Protein AF-A0A4Q2YIR5-F1 (afdb_monomer_lite)

Structure (mmCIF, N/CA/C/O backbone):
data_AF-A0A4Q2YIR5-F1
#
_entry.id   AF-A0A4Q2YIR5-F1
#
loop_
_atom_site.group_PDB
_atom_site.id
_atom_site.type_symbol
_atom_site.label_atom_id
_atom_site.label_alt_id
_atom_site.label_comp_id
_atom_site.label_asym_id
_atom_site.label_entity_id
_atom_site.label_seq_id
_atom_site.pdbx_PDB_ins_code
_atom_site.Cartn_x
_atom_site.Cartn_y
_atom_site.Cartn_z
_atom_site.occupancy
_atom_site.B_iso_or_equiv
_atom_site.auth_seq_id
_atom_site.auth_comp_id
_atom_site.auth_asym_id
_atom_site.auth_atom_id
_atom_site.pdbx_PDB_model_num
ATOM 1 N N . MET A 1 1 ? -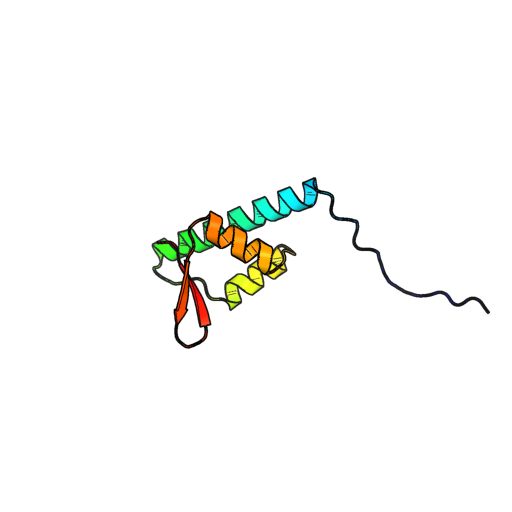20.728 -12.200 46.309 1.00 45.53 1 MET A N 1
ATOM 2 C CA . MET A 1 1 ? -19.803 -12.821 45.334 1.00 45.53 1 MET A CA 1
ATOM 3 C C . MET A 1 1 ? -19.459 -11.763 44.294 1.00 45.53 1 MET A C 1
ATOM 5 O O . MET A 1 1 ? -20.376 -11.211 43.705 1.00 45.53 1 MET A O 1
ATOM 9 N N . LYS A 1 2 ? -18.186 -11.365 44.175 1.00 48.38 2 LYS A N 1
ATOM 10 C CA . LYS A 1 2 ? -17.750 -10.255 43.310 1.00 48.38 2 LYS A CA 1
ATOM 11 C C . LYS A 1 2 ? -17.220 -10.855 42.004 1.00 48.38 2 LYS A C 1
ATOM 13 O O . LYS A 1 2 ? -16.159 -11.471 42.023 1.00 48.38 2 LYS A O 1
ATOM 18 N N . ASN A 1 3 ? -17.958 -10.719 40.904 1.00 47.28 3 ASN A N 1
ATOM 19 C CA . ASN A 1 3 ? -17.492 -11.157 39.588 1.00 47.28 3 ASN A CA 1
ATOM 20 C C . ASN A 1 3 ? -16.528 -10.110 39.024 1.00 47.28 3 ASN A C 1
ATOM 22 O O . ASN A 1 3 ? -16.936 -9.051 38.553 1.00 47.28 3 ASN A O 1
ATOM 26 N N . LEU A 1 4 ? -15.236 -10.418 39.113 1.00 52.03 4 LEU A N 1
ATOM 27 C CA . LEU A 1 4 ? -14.152 -9.665 38.500 1.00 52.03 4 LEU A CA 1
ATOM 28 C C . LEU A 1 4 ? -14.066 -10.080 37.021 1.00 52.03 4 LEU A C 1
ATOM 30 O O . LEU A 1 4 ? -13.478 -11.107 36.684 1.00 52.03 4 LEU A O 1
ATOM 34 N N . VAL A 1 5 ? -14.712 -9.318 36.138 1.00 57.09 5 VAL A N 1
ATOM 35 C CA . VAL A 1 5 ? -14.606 -9.499 34.683 1.00 57.09 5 VAL A CA 1
ATOM 36 C C . VAL A 1 5 ? -13.183 -9.161 34.235 1.00 57.09 5 VAL A C 1
ATOM 38 O O . VAL A 1 5 ? -12.740 -8.016 34.282 1.00 57.09 5 VAL A O 1
ATOM 41 N N . LYS A 1 6 ? -12.454 -10.208 33.837 1.00 52.78 6 LYS A N 1
ATOM 42 C CA . LYS A 1 6 ? -11.138 -10.146 33.204 1.00 52.78 6 LYS A CA 1
ATOM 43 C C . LYS A 1 6 ? -11.214 -9.421 31.859 1.00 52.78 6 LYS A C 1
ATOM 45 O O . LYS A 1 6 ? -12.025 -9.773 31.012 1.00 52.78 6 LYS A O 1
ATOM 50 N N . GLY A 1 7 ? -10.233 -8.550 31.633 1.00 49.09 7 GLY A N 1
ATOM 51 C CA . GLY A 1 7 ? -9.454 -8.592 30.396 1.00 49.09 7 GLY A CA 1
ATOM 52 C C . GLY A 1 7 ? -10.157 -8.105 29.137 1.00 49.09 7 GLY A C 1
ATOM 53 O O . GLY A 1 7 ? -10.335 -8.860 28.190 1.00 49.09 7 GLY A O 1
ATOM 54 N N . GLY A 1 8 ? -10.444 -6.814 29.084 1.00 40.94 8 GLY A N 1
ATOM 55 C CA . GLY A 1 8 ? -10.561 -6.101 27.824 1.00 40.94 8 GLY A CA 1
ATOM 56 C C . GLY A 1 8 ? -9.864 -4.773 28.001 1.00 40.94 8 GLY A C 1
ATOM 57 O O . GLY A 1 8 ? -10.519 -3.806 28.366 1.00 40.94 8 GLY A O 1
ATOM 58 N N . SER A 1 9 ? -8.539 -4.724 27.828 1.00 44.34 9 SER A N 1
ATOM 59 C CA . SER A 1 9 ? -7.864 -3.436 27.667 1.00 44.34 9 SER A CA 1
ATOM 60 C C . SER A 1 9 ? -8.587 -2.716 26.528 1.00 44.34 9 SER A C 1
ATOM 62 O O . SER A 1 9 ? -8.553 -3.233 25.404 1.00 44.34 9 SER A O 1
ATOM 64 N N . PRO A 1 10 ? -9.281 -1.587 26.767 1.00 50.00 10 PRO A N 1
ATOM 65 C CA . PRO A 1 10 ? -9.725 -0.773 25.655 1.00 50.00 10 PRO A CA 1
ATOM 66 C C . PRO A 1 10 ? -8.446 -0.427 24.902 1.00 50.00 10 PRO A C 1
ATOM 68 O O . PRO A 1 10 ? -7.502 0.099 25.496 1.00 50.00 10 PRO A O 1
ATOM 71 N N . ARG A 1 11 ? -8.357 -0.800 23.618 1.00 52.75 11 ARG A N 1
ATOM 72 C CA . ARG A 1 11 ? -7.331 -0.204 22.760 1.00 52.75 11 ARG A CA 1
ATOM 73 C C . ARG A 1 11 ? -7.446 1.305 22.998 1.00 52.75 11 ARG A C 1
ATOM 75 O O . ARG A 1 11 ? -8.575 1.798 22.902 1.00 52.75 11 ARG A O 1
ATOM 82 N N . PRO A 1 12 ? -6.361 2.002 23.382 1.00 54.81 12 PRO A N 1
ATOM 83 C CA . PRO A 1 12 ? -6.423 3.448 23.523 1.00 54.81 12 PRO A CA 1
ATOM 84 C C . PRO A 1 12 ? -7.034 3.985 22.230 1.00 54.81 12 PRO A C 1
ATOM 86 O O . PRO A 1 12 ? -6.710 3.487 21.148 1.00 54.81 12 PRO A O 1
ATOM 89 N N . ALA A 1 13 ? -8.014 4.881 22.356 1.00 57.66 13 ALA A N 1
ATOM 90 C CA . ALA A 1 13 ? -8.627 5.516 21.203 1.00 57.66 13 ALA A CA 1
ATOM 91 C C . ALA A 1 13 ? -7.492 6.185 20.426 1.00 57.66 13 ALA A C 1
ATOM 93 O O . ALA A 1 13 ? -6.948 7.182 20.891 1.00 57.66 13 ALA A O 1
ATOM 94 N N . GLU A 1 14 ? -7.078 5.560 19.320 1.00 64.19 14 GLU A N 1
ATOM 95 C CA . GLU A 1 14 ? -5.986 6.040 18.481 1.00 64.19 14 GLU A CA 1
ATOM 96 C C . GLU A 1 14 ? -6.304 7.491 18.139 1.00 64.19 14 GLU A C 1
ATOM 98 O O . GLU A 1 14 ? -7.323 7.785 17.505 1.00 64.19 14 GLU A O 1
ATOM 103 N N . THR A 1 15 ? -5.480 8.403 18.648 1.00 75.00 15 THR A N 1
ATOM 104 C CA . THR A 1 15 ? -5.660 9.824 18.386 1.00 75.00 15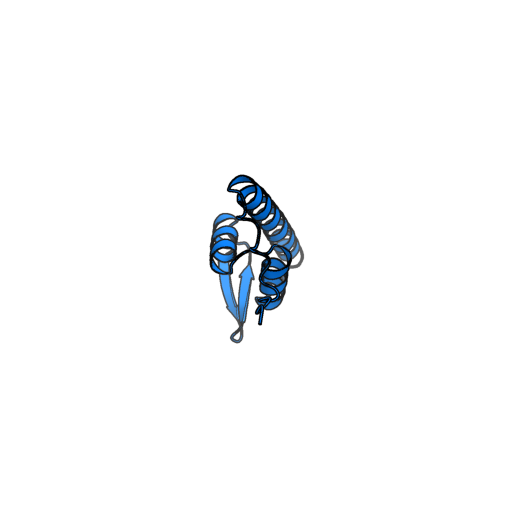 THR A CA 1
ATOM 105 C C . THR A 1 15 ? -5.535 10.066 16.882 1.00 75.00 15 THR A C 1
ATOM 107 O O . THR A 1 15 ? -4.853 9.325 16.165 1.00 75.00 15 THR A O 1
ATOM 110 N N . GLY A 1 16 ? -6.197 11.108 16.367 1.00 71.50 16 GLY A N 1
ATOM 111 C CA . GLY A 1 16 ? -6.102 11.451 14.941 1.00 71.50 16 GLY A CA 1
ATOM 112 C C . GLY A 1 16 ? -4.651 11.621 14.467 1.00 71.50 16 GLY A C 1
ATOM 113 O O . GLY A 1 16 ? -4.333 11.293 13.325 1.00 71.50 16 GLY A O 1
ATOM 114 N N . GLU A 1 17 ? -3.770 12.050 15.373 1.00 76.25 17 GLU A N 1
ATOM 115 C CA . GLU A 1 17 ? -2.335 12.224 15.152 1.00 76.25 17 GLU A CA 1
ATOM 116 C C . GLU A 1 17 ? -1.572 10.890 15.076 1.00 76.25 17 GLU A C 1
ATOM 118 O O . GLU A 1 17 ? -0.844 10.664 14.108 1.00 76.25 17 GLU A O 1
ATOM 123 N N . GLU A 1 18 ? -1.800 9.949 16.003 1.00 76.44 18 GLU A N 1
ATOM 124 C CA . GLU A 1 18 ? -1.232 8.592 15.910 1.00 76.44 18 GLU A CA 1
ATOM 125 C C . GLU A 1 18 ? -1.662 7.885 14.624 1.00 76.44 18 GLU A C 1
ATOM 127 O O . GLU A 1 18 ? -0.841 7.258 13.945 1.00 76.44 18 GLU A O 1
ATOM 132 N N . ARG A 1 19 ? -2.934 8.038 14.237 1.00 75.81 19 ARG A N 1
ATOM 133 C CA . ARG A 1 19 ? -3.433 7.496 12.973 1.00 75.81 19 ARG A CA 1
ATOM 134 C C . ARG A 1 19 ? -2.700 8.107 11.780 1.00 75.81 19 ARG A C 1
ATOM 136 O O . ARG A 1 19 ? -2.306 7.370 10.877 1.00 75.81 19 ARG A O 1
ATOM 143 N N . ALA A 1 20 ? -2.490 9.422 11.770 1.00 77.38 20 ALA A N 1
ATOM 144 C CA . ALA A 1 20 ? -1.777 10.108 10.694 1.00 77.38 20 ALA A CA 1
ATOM 145 C C . ALA A 1 20 ? -0.316 9.640 10.582 1.00 77.38 20 ALA A C 1
ATOM 147 O O . ALA A 1 20 ? 0.141 9.321 9.484 1.00 77.38 20 ALA A O 1
ATOM 148 N N . ILE A 1 21 ? 0.390 9.509 11.710 1.00 82.50 21 ILE A N 1
ATOM 149 C CA . ILE A 1 21 ? 1.770 8.999 11.757 1.00 82.50 21 ILE A CA 1
ATOM 150 C C . ILE A 1 21 ? 1.830 7.565 11.220 1.00 82.50 21 ILE A C 1
ATOM 152 O O . ILE A 1 21 ? 2.691 7.228 10.401 1.00 82.50 21 ILE A O 1
ATOM 156 N N . ARG A 1 22 ? 0.885 6.716 11.633 1.00 82.19 22 ARG A N 1
ATOM 157 C CA . ARG A 1 22 ? 0.785 5.326 11.174 1.00 82.19 22 ARG A CA 1
ATOM 158 C C . ARG A 1 22 ? 0.532 5.235 9.668 1.00 82.19 22 ARG A C 1
ATOM 160 O O . ARG A 1 22 ? 1.188 4.444 8.990 1.00 82.19 22 ARG A O 1
ATOM 167 N N . VAL A 1 23 ? -0.372 6.061 9.140 1.00 80.56 23 VAL A N 1
ATOM 168 C CA . VAL A 1 23 ? -0.678 6.156 7.703 1.00 80.56 23 VAL A CA 1
ATOM 169 C C . VAL A 1 23 ? 0.537 6.644 6.914 1.00 80.56 23 VAL A C 1
ATOM 171 O O . VAL A 1 23 ? 0.886 6.032 5.906 1.00 80.56 23 VAL A O 1
ATOM 174 N N . ALA A 1 24 ? 1.223 7.687 7.384 1.00 82.56 24 ALA A N 1
ATOM 175 C CA . ALA A 1 24 ? 2.429 8.207 6.742 1.00 82.56 24 ALA A CA 1
ATOM 176 C C . ALA A 1 24 ? 3.545 7.152 6.692 1.00 82.56 24 ALA A C 1
ATOM 178 O O . ALA A 1 24 ? 4.168 6.947 5.648 1.00 82.56 24 ALA A O 1
ATOM 179 N N . LYS A 1 25 ? 3.742 6.415 7.792 1.00 83.50 25 LYS A N 1
ATOM 180 C CA . LYS A 1 25 ? 4.703 5.308 7.854 1.00 83.50 25 LYS A CA 1
ATOM 181 C C . LYS A 1 25 ? 4.338 4.186 6.885 1.00 83.50 25 LYS A C 1
ATOM 183 O O . LYS A 1 25 ? 5.208 3.704 6.163 1.00 83.50 25 LYS A O 1
ATOM 188 N N . LEU A 1 26 ? 3.065 3.785 6.835 1.00 82.94 26 LEU A N 1
ATOM 189 C CA . LEU A 1 26 ? 2.602 2.776 5.883 1.00 82.94 26 LEU A CA 1
ATOM 190 C C . LEU A 1 26 ? 2.822 3.237 4.439 1.00 82.94 26 LEU A C 1
ATOM 192 O O . LEU A 1 26 ? 3.325 2.462 3.633 1.00 82.94 26 LEU A O 1
ATOM 196 N N . LYS A 1 27 ? 2.510 4.497 4.123 1.00 83.12 27 LYS A N 1
ATOM 197 C CA . LYS A 1 27 ? 2.744 5.074 2.796 1.00 83.12 27 LYS A CA 1
ATOM 198 C C . LYS A 1 27 ? 4.216 4.975 2.399 1.00 83.12 27 LYS A C 1
ATOM 200 O O . LYS A 1 27 ? 4.508 4.453 1.333 1.00 83.12 27 LYS A O 1
ATOM 205 N N . ALA A 1 28 ? 5.132 5.381 3.279 1.00 84.19 28 ALA A N 1
ATOM 206 C CA . ALA A 1 28 ? 6.569 5.302 3.021 1.00 84.19 28 ALA A CA 1
ATOM 207 C C . ALA A 1 28 ? 7.048 3.862 2.767 1.00 84.19 28 ALA A C 1
ATOM 209 O O . ALA A 1 28 ? 7.799 3.619 1.825 1.00 84.19 28 ALA A O 1
ATOM 210 N N . VAL A 1 29 ? 6.580 2.897 3.568 1.00 83.31 29 VAL A N 1
ATOM 211 C CA . VAL A 1 29 ? 6.930 1.477 3.403 1.00 83.31 29 VAL A CA 1
ATOM 212 C C . VAL A 1 29 ? 6.387 0.915 2.089 1.00 83.31 29 VAL A C 1
ATOM 214 O O . VAL A 1 29 ? 7.111 0.225 1.375 1.00 83.31 29 VAL A O 1
ATOM 217 N N . LEU A 1 30 ? 5.132 1.225 1.748 1.00 80.88 30 LEU A N 1
ATOM 218 C CA . LEU A 1 30 ? 4.525 0.796 0.490 1.00 80.88 30 LEU A CA 1
ATOM 219 C C . LEU A 1 30 ? 5.265 1.387 -0.707 1.00 80.88 30 LEU A C 1
ATOM 221 O O . LEU A 1 30 ? 5.589 0.640 -1.621 1.00 80.88 30 LEU A O 1
ATOM 225 N N . THR A 1 31 ? 5.584 2.683 -0.682 1.00 82.75 31 THR A N 1
ATOM 226 C CA . THR A 1 31 ? 6.366 3.336 -1.739 1.00 82.75 31 THR A CA 1
ATOM 227 C C . THR A 1 31 ? 7.744 2.701 -1.889 1.00 82.75 31 THR A C 1
ATOM 229 O O . THR A 1 31 ? 8.154 2.421 -3.009 1.00 82.75 31 THR A O 1
ATOM 232 N N . ALA A 1 32 ? 8.453 2.433 -0.789 1.00 81.94 32 ALA A N 1
ATOM 233 C CA . ALA A 1 32 ? 9.778 1.819 -0.841 1.00 81.94 32 ALA A CA 1
ATOM 234 C C . ALA A 1 32 ? 9.744 0.404 -1.445 1.00 81.94 32 ALA A C 1
ATOM 236 O O . ALA A 1 32 ? 10.558 0.090 -2.311 1.00 81.94 32 ALA A O 1
ATOM 237 N N . GLU A 1 33 ? 8.787 -0.434 -1.036 1.00 79.56 33 GLU A N 1
ATOM 238 C CA . GLU A 1 33 ? 8.629 -1.784 -1.600 1.00 79.56 33 GLU A CA 1
ATOM 239 C C . GLU A 1 33 ? 8.180 -1.750 -3.063 1.00 79.56 33 GLU A C 1
ATOM 241 O O . GLU A 1 33 ? 8.652 -2.523 -3.898 1.00 79.56 33 GLU A O 1
ATOM 246 N N . LEU A 1 34 ? 7.288 -0.822 -3.405 1.00 76.50 34 LEU A N 1
ATOM 247 C CA . LEU A 1 34 ? 6.818 -0.647 -4.774 1.00 76.50 34 LEU A CA 1
ATOM 248 C C . LEU A 1 34 ? 7.889 -0.058 -5.708 1.00 76.50 34 LEU A C 1
ATOM 250 O O . LEU A 1 34 ? 7.925 -0.368 -6.895 1.00 76.50 34 LEU A O 1
ATOM 254 N N . SER A 1 35 ? 8.805 0.744 -5.168 1.00 75.12 35 SER A N 1
ATOM 255 C CA . SER A 1 35 ? 9.952 1.274 -5.906 1.00 75.12 35 SER A CA 1
ATOM 256 C C . SER A 1 35 ? 11.022 0.204 -6.133 1.00 75.12 35 SER A C 1
ATOM 258 O O . SER A 1 35 ? 11.497 0.052 -7.255 1.00 75.12 35 SER A O 1
ATOM 260 N N . GLN A 1 36 ? 11.340 -0.616 -5.123 1.00 68.94 36 GLN A N 1
ATOM 261 C CA . GLN A 1 36 ? 12.240 -1.767 -5.306 1.00 68.94 36 GLN A CA 1
ATOM 262 C C . GLN A 1 36 ? 11.700 -2.741 -6.358 1.00 68.94 36 GLN A C 1
ATOM 264 O O . GLN A 1 36 ? 12.440 -3.264 -7.185 1.00 68.94 36 GLN A O 1
ATOM 269 N N . THR A 1 37 ? 10.383 -2.922 -6.397 1.00 65.25 37 THR A N 1
ATOM 270 C CA . THR A 1 37 ? 9.747 -3.775 -7.402 1.00 65.25 37 THR A CA 1
ATOM 271 C C . THR A 1 37 ? 9.769 -3.209 -8.824 1.00 65.25 37 THR A C 1
ATOM 273 O O . THR A 1 37 ? 9.774 -4.013 -9.756 1.00 65.25 37 THR A O 1
ATOM 276 N N . GLN A 1 38 ? 9.866 -1.886 -9.029 1.00 62.00 38 GLN A N 1
ATOM 277 C CA . GLN A 1 38 ? 10.180 -1.319 -10.353 1.00 62.00 38 GLN A CA 1
ATOM 278 C C . GLN A 1 38 ? 11.598 -1.675 -10.806 1.00 62.00 38 GLN A C 1
ATOM 280 O O . GLN A 1 38 ? 11.799 -1.971 -11.981 1.00 62.00 38 GLN A O 1
ATOM 285 N N . VAL A 1 39 ? 12.566 -1.681 -9.885 1.00 59.19 39 VAL A N 1
ATOM 286 C CA . VAL A 1 39 ? 13.968 -2.006 -10.193 1.00 59.19 39 VAL A CA 1
ATOM 287 C C . VAL A 1 39 ? 14.125 -3.490 -10.540 1.00 59.19 39 VAL A C 1
ATOM 289 O O . VAL A 1 39 ? 14.788 -3.828 -11.516 1.00 59.19 39 VAL A O 1
ATOM 292 N N . ASP A 1 40 ? 13.468 -4.375 -9.789 1.00 59.47 40 ASP A N 1
ATOM 293 C CA . ASP A 1 40 ? 13.527 -5.827 -10.004 1.00 59.47 40 ASP A CA 1
ATOM 294 C C . ASP A 1 40 ? 12.504 -6.358 -11.032 1.00 59.47 40 ASP A C 1
ATOM 296 O O . ASP A 1 40 ? 12.535 -7.539 -11.391 1.00 59.47 40 ASP A O 1
ATOM 300 N N . GLY A 1 41 ? 11.549 -5.530 -11.473 1.00 61.38 41 GLY A N 1
ATOM 301 C CA . GLY A 1 41 ? 10.441 -5.923 -12.356 1.00 61.38 41 GLY A CA 1
ATOM 302 C C . GLY A 1 41 ? 9.470 -6.947 -11.745 1.00 61.38 41 GLY A C 1
ATOM 303 O O . GLY A 1 41 ? 8.712 -7.606 -12.464 1.00 61.38 41 GLY A O 1
ATOM 304 N N . ARG A 1 42 ? 9.497 -7.140 -10.419 1.00 65.44 42 ARG A N 1
ATOM 305 C CA . ARG A 1 42 ? 8.708 -8.168 -9.721 1.00 65.44 42 ARG A CA 1
ATOM 306 C C . ARG A 1 42 ? 7.473 -7.555 -9.072 1.00 65.44 42 ARG A C 1
ATOM 308 O O . ARG A 1 42 ? 7.626 -6.654 -8.280 1.00 65.44 42 ARG A O 1
ATOM 315 N N . PRO A 1 43 ? 6.253 -8.054 -9.287 1.00 70.50 43 PRO A N 1
ATOM 316 C CA . PRO A 1 43 ? 5.066 -7.513 -8.623 1.00 70.50 43 PRO A CA 1
ATOM 317 C C . PRO A 1 43 ? 5.051 -7.754 -7.102 1.00 70.50 43 PRO A C 1
ATOM 319 O O . PRO A 1 43 ? 5.426 -8.833 -6.633 1.00 70.50 43 PRO A O 1
ATOM 322 N N . VAL A 1 44 ? 4.502 -6.809 -6.327 1.00 73.38 44 VAL A N 1
ATOM 323 C CA . VAL A 1 44 ? 4.231 -7.016 -4.894 1.00 73.38 44 VAL A CA 1
ATOM 324 C C . VAL A 1 44 ? 3.034 -7.953 -4.747 1.00 73.38 44 VAL A C 1
ATOM 326 O O . VAL A 1 44 ? 1.923 -7.659 -5.190 1.00 73.38 44 VAL A O 1
ATOM 329 N N . THR A 1 45 ? 3.244 -9.108 -4.114 1.00 73.25 45 THR A N 1
ATOM 330 C CA . THR A 1 45 ? 2.172 -10.094 -3.912 1.00 73.25 45 THR A CA 1
ATOM 331 C C . THR A 1 45 ? 1.186 -9.664 -2.828 1.00 73.25 45 THR A C 1
ATOM 333 O O . THR A 1 45 ? 1.584 -9.056 -1.831 1.00 73.25 45 THR A O 1
ATOM 336 N N . HIS A 1 46 ? -0.084 -10.078 -2.954 1.00 71.25 46 HIS A N 1
ATOM 337 C CA . HIS A 1 46 ? -1.107 -9.885 -1.918 1.00 71.25 46 HIS A CA 1
ATOM 338 C C . HIS A 1 46 ? -0.623 -10.286 -0.520 1.00 71.25 46 HIS A C 1
ATOM 340 O O . HIS A 1 46 ? -0.901 -9.597 0.453 1.00 71.25 46 HIS A O 1
ATOM 346 N N . ARG A 1 47 ? 0.133 -11.388 -0.412 1.00 72.62 47 ARG A N 1
ATOM 347 C CA . ARG A 1 47 ? 0.638 -11.906 0.865 1.00 72.62 47 ARG A CA 1
ATOM 348 C C . ARG A 1 47 ? 1.664 -10.971 1.505 1.00 72.62 47 ARG A C 1
ATOM 350 O O . ARG A 1 47 ? 1.576 -10.716 2.701 1.00 72.62 47 ARG A O 1
ATOM 357 N N . ARG A 1 48 ? 2.611 -10.446 0.715 1.00 75.19 48 ARG A N 1
ATOM 358 C CA . ARG A 1 48 ? 3.598 -9.453 1.176 1.00 75.19 48 ARG A CA 1
ATOM 359 C C . ARG A 1 48 ? 2.881 -8.193 1.651 1.00 7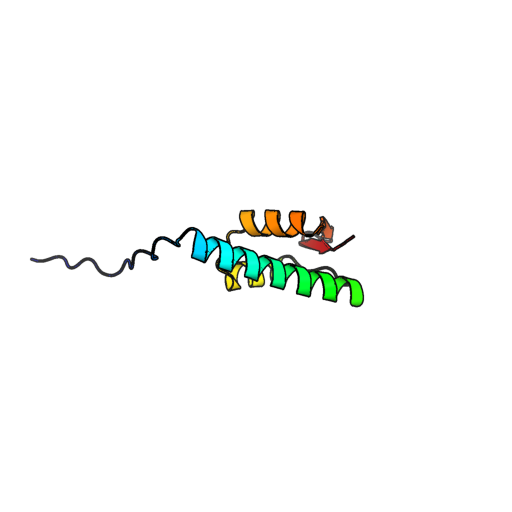5.19 48 ARG A C 1
ATOM 361 O O . ARG A 1 48 ? 3.159 -7.700 2.737 1.00 75.19 48 ARG A O 1
ATOM 368 N N . LEU A 1 49 ? 1.894 -7.748 0.880 1.00 74.06 49 LEU A N 1
ATOM 369 C CA . LEU A 1 49 ? 1.039 -6.625 1.232 1.00 74.06 49 LEU A CA 1
ATOM 370 C C . LEU A 1 49 ? 0.252 -6.874 2.520 1.00 74.06 49 LEU A C 1
ATOM 372 O O . LEU A 1 49 ? 0.270 -6.030 3.403 1.00 74.06 49 LEU A O 1
ATOM 376 N N . GLU A 1 50 ? -0.359 -8.045 2.697 1.00 74.56 50 GLU A N 1
ATOM 377 C CA . GLU A 1 50 ? -1.078 -8.377 3.929 1.00 74.56 50 GLU A CA 1
ATOM 378 C C . GLU A 1 50 ? -0.153 -8.382 5.158 1.00 74.56 50 GLU A C 1
ATOM 380 O O . GLU A 1 50 ? -0.550 -7.915 6.227 1.00 74.56 50 GLU A O 1
ATOM 385 N N . SER A 1 51 ? 1.097 -8.833 5.013 1.00 76.94 51 SER A N 1
ATOM 386 C CA . SER A 1 51 ? 2.103 -8.714 6.073 1.00 76.94 51 SER A CA 1
ATOM 387 C C . SER A 1 51 ? 2.416 -7.255 6.417 1.00 76.94 51 SER A C 1
ATOM 389 O O . SER A 1 51 ? 2.493 -6.932 7.600 1.00 76.94 51 SER A O 1
ATOM 391 N N . LEU A 1 52 ? 2.532 -6.368 5.422 1.00 71.38 52 LEU A N 1
ATOM 392 C CA . LEU A 1 52 ? 2.750 -4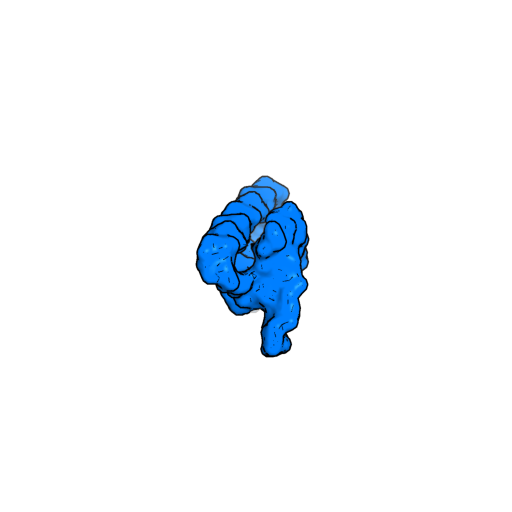.932 5.644 1.00 71.38 52 LEU A CA 1
ATOM 393 C C . LEU A 1 52 ? 1.550 -4.278 6.342 1.00 71.38 52 LEU A C 1
ATOM 395 O O . LEU A 1 52 ? 1.730 -3.564 7.323 1.00 71.38 52 LEU A O 1
ATOM 399 N N . ILE A 1 53 ? 0.331 -4.601 5.901 1.00 71.88 53 ILE A N 1
ATOM 400 C CA . ILE A 1 53 ? -0.933 -4.142 6.501 1.00 71.88 53 ILE A CA 1
ATOM 401 C C . ILE A 1 53 ? -0.991 -4.511 7.987 1.00 71.88 53 ILE A C 1
ATOM 403 O O . ILE A 1 53 ? -1.304 -3.673 8.835 1.00 71.88 53 ILE A O 1
ATOM 407 N N . ARG A 1 54 ? -0.662 -5.769 8.315 1.00 75.69 54 ARG A N 1
ATOM 408 C CA . ARG A 1 54 ? -0.623 -6.250 9.703 1.00 75.69 54 ARG A CA 1
ATOM 409 C C . ARG A 1 54 ? 0.469 -5.560 10.515 1.00 75.69 54 ARG A C 1
ATOM 411 O O . ARG A 1 54 ? 0.205 -5.176 11.650 1.00 75.69 54 ARG A O 1
ATOM 418 N N . ALA A 1 55 ? 1.664 -5.393 9.945 1.00 69.19 55 ALA A N 1
ATOM 419 C CA . ALA A 1 55 ? 2.806 -4.781 10.624 1.00 69.19 55 ALA A CA 1
ATOM 420 C C . ALA A 1 55 ? 2.557 -3.311 10.990 1.00 69.19 55 ALA A C 1
ATOM 422 O O . ALA A 1 55 ? 3.045 -2.842 12.015 1.00 69.19 55 ALA A O 1
ATOM 423 N N . THR A 1 56 ? 1.773 -2.591 10.188 1.00 66.25 56 THR A N 1
ATOM 424 C CA . THR A 1 56 ? 1.405 -1.201 10.474 1.00 66.25 56 THR A CA 1
ATOM 425 C C . THR A 1 56 ? 0.105 -1.069 11.254 1.00 66.25 56 THR A C 1
ATOM 427 O O . THR A 1 56 ? -0.303 0.053 11.506 1.00 66.25 56 THR A O 1
ATOM 430 N N . GLY A 1 57 ? -0.582 -2.164 11.603 1.00 68.12 57 GLY A N 1
ATOM 431 C CA . GLY A 1 57 ? -1.887 -2.113 12.274 1.00 68.12 57 GLY A CA 1
ATOM 432 C C . GLY A 1 57 ? -2.995 -1.441 11.451 1.00 68.12 57 GLY A C 1
ATOM 433 O O . GLY A 1 57 ? -4.042 -1.100 11.999 1.00 68.12 57 GLY A O 1
ATOM 434 N N . ALA A 1 58 ? -2.776 -1.245 10.148 1.00 69.75 58 ALA A N 1
ATOM 435 C CA . ALA A 1 58 ? -3.710 -0.553 9.271 1.00 69.75 58 ALA A CA 1
ATOM 436 C C . ALA A 1 58 ? -4.810 -1.502 8.775 1.00 69.75 58 ALA A C 1
ATOM 438 O O . ALA A 1 58 ? -4.639 -2.719 8.698 1.00 69.75 58 ALA A O 1
ATOM 439 N N .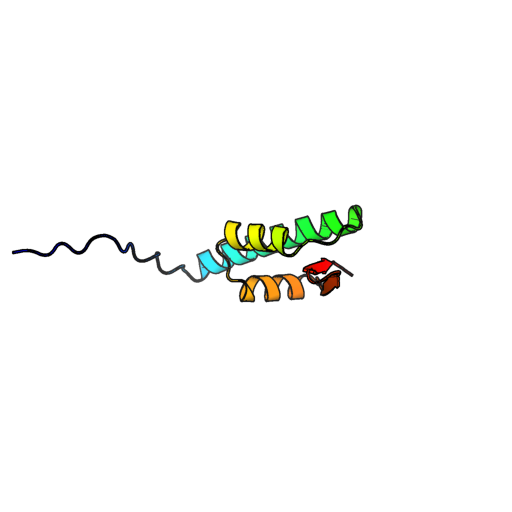 GLY A 1 59 ? -5.963 -0.942 8.414 1.00 75.00 59 GLY A N 1
ATOM 440 C CA . GLY A 1 59 ? -7.048 -1.710 7.809 1.00 75.00 59 GLY A CA 1
ATOM 441 C C . GLY A 1 59 ? -6.825 -1.952 6.313 1.00 75.00 59 GLY A C 1
ATOM 442 O O . GLY A 1 59 ? -6.302 -1.086 5.615 1.00 75.00 59 GLY A O 1
ATOM 443 N N . LYS A 1 60 ? -7.335 -3.078 5.783 1.00 73.19 60 LY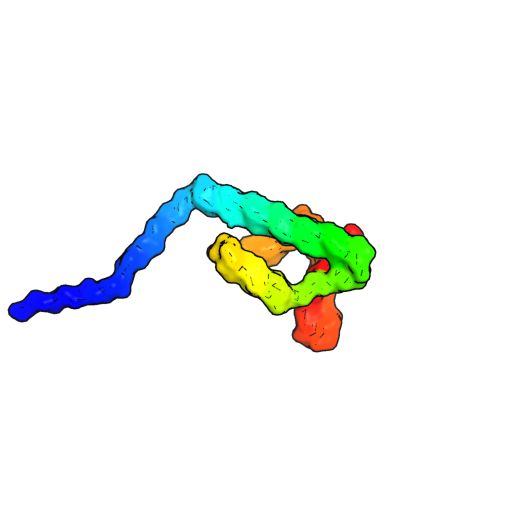S A N 1
ATOM 444 C CA . LYS A 1 60 ? -7.260 -3.416 4.342 1.00 73.19 60 LYS A CA 1
ATOM 445 C C . LYS A 1 60 ? -7.736 -2.274 3.428 1.00 73.19 60 LYS A C 1
ATOM 447 O O . LYS A 1 60 ? -7.120 -2.013 2.401 1.00 73.19 60 LYS A O 1
ATOM 452 N N . ARG A 1 61 ? -8.813 -1.573 3.807 1.00 79.25 61 ARG A N 1
ATOM 453 C CA . ARG A 1 61 ? -9.382 -0.455 3.031 1.00 79.25 61 ARG A CA 1
ATOM 454 C C . ARG A 1 61 ? -8.434 0.746 2.937 1.00 79.25 61 ARG A C 1
ATOM 456 O O . ARG A 1 61 ? -8.272 1.296 1.855 1.00 79.25 61 ARG A O 1
ATOM 463 N N . GLU A 1 62 ? -7.812 1.121 4.052 1.00 79.69 62 GLU A N 1
ATOM 464 C CA . GLU A 1 62 ? -6.880 2.255 4.136 1.00 79.69 62 GLU A CA 1
ATOM 465 C C . GLU A 1 62 ? -5.619 1.978 3.313 1.00 79.69 62 GLU A C 1
ATOM 467 O O . GLU A 1 62 ? -5.165 2.822 2.550 1.00 79.69 62 GLU A O 1
ATOM 472 N N . THR A 1 63 ? -5.114 0.748 3.364 1.00 77.19 63 THR A N 1
ATOM 473 C CA . THR A 1 63 ? -3.967 0.335 2.550 1.00 77.19 63 THR A CA 1
ATOM 474 C C . THR A 1 63 ? -4.282 0.343 1.061 1.00 77.19 63 THR A C 1
ATOM 476 O O . THR A 1 63 ? -3.485 0.843 0.279 1.00 77.19 63 THR A O 1
ATOM 479 N N . VAL A 1 64 ? -5.447 -0.162 0.648 1.00 78.88 64 VAL A N 1
ATOM 480 C CA . VAL A 1 64 ? -5.869 -0.099 -0.762 1.00 78.88 64 VAL A CA 1
ATOM 481 C C . VAL A 1 64 ? -5.978 1.349 -1.245 1.00 78.88 64 VAL A C 1
ATOM 483 O O . VAL A 1 64 ? -5.638 1.632 -2.391 1.00 78.88 64 VAL A O 1
ATOM 486 N N . GLN A 1 65 ? -6.426 2.266 -0.386 1.00 84.00 65 GLN A N 1
ATOM 487 C CA . GLN A 1 65 ? -6.460 3.691 -0.702 1.00 84.00 65 GLN A CA 1
ATOM 488 C C . GLN A 1 65 ? -5.046 4.260 -0.864 1.00 84.00 65 GLN A C 1
ATOM 490 O O . GLN A 1 65 ? -4.765 4.869 -1.890 1.00 84.00 65 GLN A O 1
ATOM 495 N N . LEU A 1 66 ? -4.141 3.982 0.077 1.00 82.25 66 LEU A N 1
ATOM 496 C CA . LEU A 1 66 ? -2.740 4.409 0.004 1.00 82.25 66 LEU A CA 1
ATOM 497 C C . LEU A 1 66 ? -2.015 3.868 -1.229 1.00 82.25 66 LEU A C 1
ATOM 499 O O . LEU A 1 66 ? -1.299 4.614 -1.884 1.00 82.25 66 LEU A O 1
ATOM 503 N N . LEU A 1 67 ? -2.229 2.595 -1.573 1.00 81.31 67 LEU A N 1
ATOM 504 C CA . LEU A 1 67 ? -1.680 1.980 -2.783 1.00 81.31 67 LEU A CA 1
ATOM 505 C C . LEU A 1 67 ? -2.127 2.727 -4.042 1.00 81.31 67 LEU A C 1
ATOM 507 O O . LEU A 1 67 ? -1.316 2.999 -4.919 1.00 81.31 67 LEU A O 1
ATOM 511 N N . ARG A 1 68 ? -3.405 3.108 -4.116 1.00 82.38 68 ARG A N 1
ATOM 512 C CA . ARG A 1 68 ? -3.922 3.904 -5.236 1.00 82.38 68 ARG A CA 1
ATOM 513 C C . ARG A 1 68 ? -3.341 5.317 -5.252 1.00 82.38 68 ARG A C 1
ATOM 515 O O . ARG A 1 68 ? -3.035 5.815 -6.327 1.00 82.38 68 ARG A O 1
ATOM 522 N N . GLU A 1 69 ? -3.172 5.950 -4.089 1.00 84.25 69 GLU A N 1
ATOM 523 C CA . GLU A 1 69 ? -2.570 7.288 -3.989 1.00 84.25 69 GLU A CA 1
ATOM 524 C C . GLU A 1 69 ? -1.126 7.333 -4.488 1.00 84.25 69 GLU A C 1
ATOM 526 O O . GLU A 1 69 ? -0.723 8.327 -5.081 1.00 84.25 69 GLU A O 1
ATOM 531 N N . ILE A 1 70 ? -0.343 6.280 -4.242 1.00 80.00 70 ILE A N 1
ATOM 532 C CA . ILE A 1 70 ? 1.047 6.187 -4.715 1.00 80.00 70 ILE A CA 1
ATOM 533 C C . ILE A 1 70 ? 1.149 5.683 -6.161 1.00 80.00 70 ILE A C 1
ATOM 535 O O . ILE A 1 70 ? 2.249 5.438 -6.637 1.00 80.00 70 ILE A O 1
ATOM 539 N N . GLY A 1 71 ? 0.021 5.527 -6.861 1.00 80.25 71 GLY A N 1
ATOM 540 C CA . GLY A 1 71 ? -0.015 5.115 -8.265 1.00 80.25 71 GLY A CA 1
ATOM 541 C C . GLY A 1 71 ? 0.062 3.605 -8.495 1.00 80.25 71 GLY A C 1
ATOM 542 O O . GLY A 1 71 ? 0.110 3.171 -9.644 1.00 80.25 71 GLY A O 1
ATOM 543 N N . ALA A 1 72 ? 0.023 2.783 -7.443 1.00 81.81 72 ALA A N 1
ATOM 544 C CA . ALA A 1 72 ? 0.036 1.336 -7.599 1.00 81.81 72 ALA A CA 1
ATOM 545 C C . ALA A 1 72 ? -1.297 0.832 -8.163 1.00 81.81 72 ALA A C 1
ATOM 547 O O . ALA A 1 72 ? -2.385 1.168 -7.675 1.00 81.81 72 ALA A O 1
ATOM 548 N N . ARG A 1 73 ? -1.215 -0.042 -9.167 1.00 80.19 73 ARG A N 1
ATOM 549 C CA . ARG A 1 73 ? -2.377 -0.669 -9.796 1.00 80.19 73 ARG A CA 1
ATOM 550 C C . ARG A 1 73 ? -2.509 -2.132 -9.380 1.00 80.19 73 ARG A C 1
ATOM 552 O O . ARG A 1 73 ? -1.513 -2.858 -9.378 1.00 80.19 73 ARG A O 1
ATOM 559 N N . PRO A 1 74 ? -3.729 -2.588 -9.044 1.00 80.31 74 PRO A N 1
ATOM 560 C CA . PRO A 1 74 ? -3.979 -3.999 -8.830 1.00 80.31 74 PRO A CA 1
ATOM 561 C C . PRO A 1 74 ? -3.980 -4.729 -10.179 1.00 80.31 74 PRO A C 1
ATOM 563 O O . PRO A 1 74 ? -4.687 -4.349 -11.109 1.00 80.31 74 PRO A O 1
ATOM 566 N N . SER A 1 75 ? -3.227 -5.815 -10.264 1.00 80.00 75 SER A N 1
ATOM 567 C CA . SER A 1 75 ? -3.192 -6.752 -11.380 1.00 80.00 75 SER A CA 1
ATOM 568 C C . SER A 1 75 ? -3.580 -8.134 -10.876 1.00 80.00 75 SER A C 1
ATOM 570 O O . SER A 1 75 ? -3.127 -8.571 -9.822 1.00 80.00 75 SER A O 1
ATOM 572 N N . ARG A 1 76 ? -4.419 -8.859 -11.614 1.00 74.44 76 ARG A N 1
ATOM 573 C CA . ARG A 1 76 ? -4.763 -10.242 -11.270 1.00 74.44 76 ARG A CA 1
ATOM 574 C C . ARG A 1 76 ? -3.937 -11.196 -12.107 1.00 74.44 76 ARG A C 1
ATOM 576 O O . ARG A 1 76 ? -4.124 -11.292 -13.316 1.00 74.44 76 ARG A O 1
ATOM 583 N N . ARG A 1 77 ? -3.060 -11.959 -11.456 1.00 70.06 77 ARG A N 1
ATOM 584 C CA . ARG A 1 77 ? -2.278 -13.019 -12.107 1.00 70.06 77 ARG A CA 1
ATOM 585 C C . ARG A 1 77 ? -2.469 -14.320 -11.343 1.00 70.06 77 ARG A C 1
ATOM 587 O O . ARG A 1 77 ? -2.202 -14.381 -10.148 1.00 70.06 77 ARG A O 1
ATOM 594 N N . ARG A 1 78 ? -2.945 -15.361 -12.038 1.00 65.06 78 ARG A N 1
ATOM 595 C CA . ARG A 1 78 ? -3.164 -16.714 -11.480 1.00 65.06 78 ARG A CA 1
ATOM 596 C C . ARG A 1 78 ? -3.959 -16.711 -10.158 1.00 65.06 78 ARG A C 1
ATOM 598 O O . ARG A 1 78 ? -3.563 -17.352 -9.193 1.00 65.06 78 ARG A O 1
ATOM 605 N N . GLY A 1 79 ? -5.050 -15.944 -10.094 1.00 67.19 79 GLY A N 1
ATOM 606 C CA . GLY A 1 79 ? -5.919 -15.886 -8.909 1.00 67.19 79 GLY A CA 1
ATOM 607 C C . GLY A 1 79 ? -5.342 -15.133 -7.703 1.00 67.19 79 GLY A C 1
ATOM 608 O O . GLY A 1 79 ? -5.967 -15.128 -6.649 1.00 67.19 79 GLY A O 1
ATOM 609 N N . SER A 1 80 ? -4.181 -14.487 -7.843 1.00 67.44 80 SER A N 1
ATOM 610 C CA . SER A 1 80 ? -3.601 -13.607 -6.823 1.00 67.44 80 SER A CA 1
ATOM 611 C C . SER A 1 80 ? -3.716 -12.144 -7.244 1.00 67.44 80 SER A C 1
ATOM 613 O O . SER A 1 80 ? -3.410 -11.805 -8.392 1.00 67.44 80 SER A O 1
ATOM 615 N N . ASP A 1 81 ? -4.121 -11.279 -6.311 1.00 72.69 81 ASP A N 1
ATOM 616 C CA . ASP A 1 81 ? -4.056 -9.829 -6.491 1.00 72.69 81 ASP A CA 1
ATOM 617 C C . ASP A 1 81 ? -2.601 -9.366 -6.287 1.00 72.69 81 ASP A C 1
ATOM 619 O O . ASP A 1 81 ? -2.009 -9.492 -5.214 1.00 72.69 81 ASP A O 1
ATOM 623 N N . LEU A 1 82 ? -1.995 -8.870 -7.351 1.00 76.38 82 LEU A N 1
ATOM 624 C CA . LEU A 1 82 ? -0.654 -8.308 -7.398 1.00 76.38 82 LEU A CA 1
ATOM 625 C C . LEU A 1 82 ? -0.752 -6.789 -7.472 1.00 76.38 82 LEU A C 1
ATOM 627 O O . LEU A 1 82 ? -1.717 -6.268 -8.018 1.00 76.38 82 LEU A O 1
ATOM 631 N N . TRP A 1 83 ? 0.243 -6.081 -6.954 1.00 77.94 83 TRP A N 1
ATOM 632 C CA . TRP A 1 83 ? 0.318 -4.625 -7.057 1.00 77.94 83 TRP A CA 1
ATOM 633 C C . TRP A 1 83 ? 1.628 -4.222 -7.722 1.00 77.94 83 TRP A C 1
ATOM 635 O O . TRP A 1 83 ? 2.692 -4.725 -7.356 1.00 77.94 83 TRP A O 1
ATOM 645 N N . THR A 1 84 ? 1.532 -3.346 -8.717 1.00 74.75 84 THR A N 1
ATOM 646 C CA . THR A 1 84 ? 2.665 -2.850 -9.510 1.00 74.75 84 THR A CA 1
ATOM 647 C C . THR A 1 84 ? 2.562 -1.343 -9.682 1.00 74.75 84 THR A C 1
ATOM 649 O O . THR A 1 84 ? 1.455 -0.815 -9.791 1.00 74.75 84 THR A O 1
ATOM 652 N N . MET A 1 85 ? 3.706 -0.663 -9.723 1.00 75.00 85 MET A N 1
ATOM 653 C CA . MET A 1 85 ? 3.793 0.719 -10.201 1.00 75.00 85 MET A CA 1
ATOM 654 C C . MET A 1 85 ? 3.782 0.698 -11.731 1.00 75.00 85 MET A C 1
ATOM 656 O O . MET A 1 85 ? 4.477 -0.138 -12.313 1.00 75.00 85 MET A O 1
ATOM 660 N N . GLU A 1 86 ? 2.987 1.565 -12.358 1.00 64.56 86 GLU A N 1
ATOM 661 C CA . GLU A 1 86 ? 3.165 1.890 -13.785 1.00 64.56 86 GLU A CA 1
ATOM 662 C C . GLU A 1 86 ? 4.254 2.944 -13.982 1.00 64.56 86 GLU A C 1
ATOM 664 O O . GLU A 1 86 ? 4.478 3.747 -13.045 1.00 64.56 86 GLU A O 1
#

pLDDT: mean 71.3, std 10.9, range [40.94, 84.25]

Foldseek 3Di:
DDDDDDDDPPPPPCPPVNVVVLLVVLLVVLLVVQVVCVVVVHWAWPVNLVVSCVVSVHDPVSSVVSLVVSQWDWDDDPNTTTTHHD

Radius of gyration: 17.19 Å; chains: 1; bounding box: 34×29×59 Å

Sequence (86 aa):
MKNLVKGGSPRPAETGEERAIRVAKLKAVLTAELSQTQVDGRPVTHRRLESLIRATGAGKRETVQLLREIGARPSRRRGSDLWTME

Secondary structure (DSSP, 8-state):
---------PPP---HHHHHHHHHHHHHHHHHHHHHHHHHTPPEEHHHHHHHHHHTT--HHHHHHHHHHTTEEEEEETTEEEEEE-